Protein AF-A0A3A4PRU4-F1 (afdb_monomer_lite)

Radius of gyration: 36.71 Å; chains: 1; bounding box: 104×37×102 Å

Sequence (158 aa):
MSSLRGTTPRIKIVAPDDGGRRAATYSVCGALLMAALAFYAWNYWRDGGTPSFVARPLEEVTLTWQCPNGHRFRAEAAAGPLPCPTCRAQAFVLQVYKCAEHGPVAVLGVFGRDSAGRLEIQRIKIADQPWQPAGRRYPCPVCQEPMIWLRDPAPADE

Foldseek 3Di:
DDDDDDDDDDDDDDDDDPVVVVVVVVVVVVVVVVVVVVVVVVVCVVPVPDPPPVPDAQQQDWFWKAFPVGDIDIDGDDAFFDQDPPPRGTIFGWFWWQDPPPGIWIKGFGWDADPVRGTDTQWIDTPPRDIDGDDPFDADPPPGHTIGTDDPDDPPPD

Structure (mmCIF, N/CA/C/O backbone):
data_AF-A0A3A4PRU4-F1
#
_entry.id   AF-A0A3A4PRU4-F1
#
loop_
_atom_site.group_PDB
_atom_site.id
_atom_site.type_symbol
_atom_site.label_atom_id
_atom_site.label_alt_id
_atom_site.label_comp_id
_atom_site.label_asym_id
_atom_site.label_entity_id
_atom_site.label_seq_id
_atom_site.pdbx_PDB_ins_code
_atom_site.Cartn_x
_atom_site.Cartn_y
_atom_site.Cartn_z
_atom_site.occupancy
_atom_site.B_iso_or_equiv
_atom_site.auth_seq_id
_atom_site.auth_comp_id
_atom_site.auth_asym_id
_atom_site.auth_atom_id
_atom_site.pdbx_PDB_model_num
ATOM 1 N N . MET A 1 1 ? 81.569 -7.939 -85.702 1.00 44.44 1 MET A N 1
ATOM 2 C CA . MET A 1 1 ? 81.303 -7.090 -84.519 1.00 44.44 1 MET A CA 1
ATOM 3 C C . MET A 1 1 ? 79.811 -6.782 -84.487 1.00 44.44 1 MET A C 1
ATOM 5 O O . MET A 1 1 ? 79.375 -5.867 -85.170 1.00 44.44 1 MET A O 1
ATOM 9 N N . SER A 1 2 ? 79.021 -7.594 -83.781 1.00 47.94 2 SER A N 1
ATOM 10 C CA . SER A 1 2 ? 77.560 -7.444 -83.699 1.00 47.94 2 SER A CA 1
ATOM 11 C C . SER A 1 2 ? 77.202 -6.763 -82.381 1.00 47.94 2 SER A C 1
ATOM 13 O O . SER A 1 2 ? 77.438 -7.313 -81.310 1.00 47.94 2 SER A O 1
ATOM 15 N N . SER A 1 3 ? 76.696 -5.534 -82.469 1.00 54.47 3 SER A N 1
ATOM 16 C CA . SER A 1 3 ? 76.326 -4.703 -81.322 1.00 54.47 3 SER A CA 1
ATOM 17 C C . SER A 1 3 ? 74.913 -5.064 -80.854 1.00 54.47 3 SER A C 1
ATOM 19 O O . SER A 1 3 ? 73.929 -4.769 -81.533 1.00 54.47 3 SER A O 1
ATOM 21 N N . LEU A 1 4 ? 74.817 -5.735 -79.704 1.00 58.12 4 LEU A N 1
ATOM 22 C CA . LEU A 1 4 ? 73.560 -6.023 -79.013 1.00 58.12 4 LEU A CA 1
ATOM 23 C C . LEU A 1 4 ? 73.059 -4.741 -78.330 1.00 58.12 4 LEU A C 1
ATOM 25 O O . LEU A 1 4 ? 73.629 -4.297 -77.335 1.00 58.12 4 LEU A O 1
ATOM 29 N N . ARG A 1 5 ? 71.988 -4.135 -78.858 1.00 58.59 5 ARG A N 1
ATOM 30 C CA . ARG A 1 5 ? 71.282 -3.033 -78.187 1.00 58.59 5 ARG A CA 1
ATOM 31 C C . ARG A 1 5 ? 70.334 -3.608 -77.137 1.00 58.59 5 ARG A C 1
ATOM 33 O O . ARG A 1 5 ? 69.262 -4.110 -77.467 1.00 58.59 5 ARG A O 1
ATOM 40 N N . GLY A 1 6 ? 70.740 -3.535 -75.872 1.00 57.19 6 GLY A N 1
ATOM 41 C CA . GLY A 1 6 ? 69.883 -3.852 -74.732 1.00 57.19 6 GLY A CA 1
ATOM 42 C C . GLY A 1 6 ? 68.720 -2.864 -74.637 1.00 57.19 6 GLY A C 1
ATOM 43 O O . GLY A 1 6 ? 68.924 -1.653 -74.603 1.00 57.19 6 GLY A O 1
ATOM 44 N N . THR A 1 7 ? 67.494 -3.383 -74.622 1.00 62.81 7 THR A N 1
ATOM 45 C CA . THR A 1 7 ? 66.280 -2.588 -74.402 1.00 62.81 7 THR A CA 1
ATOM 46 C C . THR A 1 7 ? 66.002 -2.566 -72.905 1.00 62.81 7 THR A C 1
ATOM 48 O O . THR A 1 7 ? 65.647 -3.589 -72.325 1.00 62.81 7 THR A O 1
ATOM 51 N N . THR A 1 8 ? 66.205 -1.422 -72.2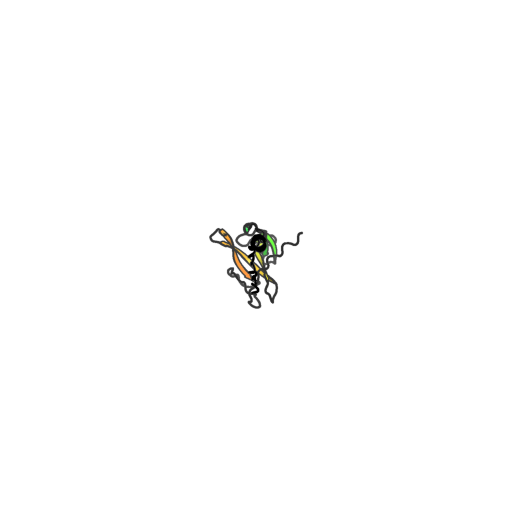60 1.00 66.50 8 THR A N 1
ATOM 52 C CA . THR A 1 8 ? 65.938 -1.266 -70.827 1.00 66.50 8 THR A CA 1
ATOM 53 C C . THR A 1 8 ? 64.423 -1.239 -70.595 1.00 66.50 8 THR A C 1
ATOM 55 O O . THR A 1 8 ? 63.744 -0.384 -71.175 1.00 66.50 8 THR A O 1
ATOM 58 N N . PRO A 1 9 ? 63.852 -2.140 -69.776 1.00 66.88 9 PRO A N 1
ATOM 59 C CA . PRO A 1 9 ? 62.421 -2.138 -69.506 1.00 66.88 9 PRO A CA 1
ATOM 60 C C . PRO A 1 9 ? 62.036 -0.882 -68.720 1.00 66.88 9 PRO A C 1
ATOM 62 O O . PRO A 1 9 ? 62.591 -0.580 -67.663 1.00 66.88 9 PRO A O 1
ATOM 65 N N . ARG A 1 10 ? 61.068 -0.131 -69.249 1.00 73.88 10 ARG A N 1
ATOM 66 C CA . ARG A 1 10 ? 60.547 1.087 -68.626 1.00 73.88 10 ARG A CA 1
ATOM 67 C C . ARG A 1 10 ? 59.383 0.713 -67.710 1.00 73.88 10 ARG A C 1
ATOM 69 O O . ARG A 1 10 ? 58.261 0.528 -68.173 1.00 73.88 10 ARG A O 1
ATOM 76 N N . ILE A 1 11 ? 59.658 0.591 -66.415 1.00 75.94 11 ILE A N 1
ATOM 77 C CA . ILE A 1 11 ? 58.637 0.346 -65.389 1.00 75.94 11 ILE A CA 1
ATOM 78 C C . ILE A 1 11 ? 57.785 1.616 -65.252 1.00 75.94 11 ILE A C 1
ATOM 80 O O . ILE A 1 11 ? 58.283 2.666 -64.846 1.00 75.94 11 ILE A O 1
ATOM 84 N N . LYS A 1 12 ? 56.501 1.538 -65.621 1.00 71.81 12 LYS A N 1
ATOM 85 C CA . LYS A 1 12 ? 55.512 2.581 -65.322 1.00 71.81 12 LYS A CA 1
ATOM 86 C C . LYS A 1 12 ? 54.922 2.305 -63.943 1.00 71.81 12 LYS A C 1
ATOM 88 O O . LYS A 1 12 ? 54.179 1.345 -63.772 1.00 71.81 12 LYS A O 1
ATOM 93 N N . ILE A 1 13 ? 55.245 3.157 -62.979 1.00 71.75 13 ILE A N 1
ATOM 94 C CA . ILE A 1 13 ? 54.567 3.187 -61.683 1.00 71.75 13 ILE A CA 1
ATOM 95 C C . ILE A 1 13 ? 53.226 3.889 -61.914 1.00 71.75 13 ILE A C 1
ATOM 97 O O . ILE A 1 13 ? 53.193 5.080 -62.220 1.00 71.75 13 ILE A O 1
ATOM 101 N N . VAL A 1 14 ? 52.129 3.137 -61.850 1.00 70.56 14 VAL A N 1
ATOM 102 C CA . VAL A 1 14 ? 50.770 3.686 -61.924 1.00 70.56 14 VAL A CA 1
ATOM 103 C C . VAL A 1 14 ? 50.408 4.193 -60.531 1.00 70.56 14 VAL A C 1
ATOM 105 O O . VAL A 1 14 ? 50.494 3.439 -59.562 1.00 70.56 14 VAL A O 1
ATOM 108 N N . ALA A 1 15 ? 50.061 5.476 -60.417 1.00 68.12 15 ALA A N 1
ATOM 109 C CA . ALA A 1 15 ? 49.613 6.050 -59.154 1.00 68.12 15 ALA A CA 1
ATOM 110 C C . ALA A 1 15 ? 48.292 5.386 -58.713 1.00 68.12 15 ALA A C 1
ATOM 112 O O . ALA A 1 15 ? 47.446 5.113 -59.569 1.00 68.12 15 ALA A O 1
ATOM 113 N N . PRO A 1 16 ? 48.110 5.095 -57.414 1.00 63.16 16 PRO A N 1
ATOM 114 C CA . PRO A 1 16 ? 46.889 4.471 -56.921 1.00 63.16 16 PRO A CA 1
ATOM 115 C C . PRO A 1 16 ? 45.682 5.388 -57.149 1.00 63.16 16 PRO A C 1
ATOM 117 O O . PRO A 1 16 ? 45.755 6.588 -56.900 1.00 63.16 16 PRO A O 1
ATOM 120 N N . ASP A 1 17 ? 44.586 4.800 -57.623 1.00 68.19 17 ASP A N 1
ATOM 121 C CA . ASP A 1 17 ? 43.334 5.489 -57.935 1.00 68.19 17 ASP A CA 1
ATOM 122 C C . ASP A 1 17 ? 42.677 6.049 -56.654 1.00 68.19 17 ASP A C 1
ATOM 124 O O . ASP A 1 17 ? 42.417 5.322 -55.688 1.00 68.19 17 ASP A O 1
ATOM 128 N N . ASP A 1 18 ? 42.401 7.356 -56.643 1.00 65.69 18 ASP A N 1
ATOM 129 C CA . ASP A 1 18 ? 41.788 8.083 -55.525 1.00 65.69 18 ASP A CA 1
ATOM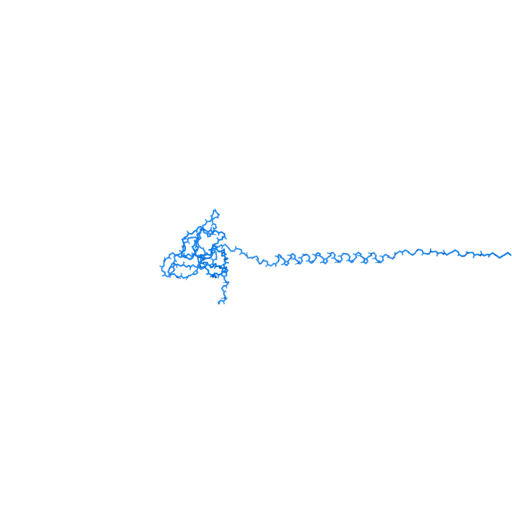 130 C C . ASP A 1 18 ? 40.353 7.613 -55.210 1.00 65.69 18 ASP A C 1
ATOM 132 O O . ASP A 1 18 ? 39.816 7.909 -54.133 1.00 65.69 18 ASP A O 1
ATOM 136 N N . GLY A 1 19 ? 39.729 6.844 -56.112 1.00 64.75 19 GLY A N 1
ATOM 137 C CA . GLY A 1 19 ? 38.389 6.283 -55.932 1.00 64.75 19 GLY A CA 1
ATOM 138 C C . GLY A 1 19 ? 38.256 5.360 -54.713 1.00 64.75 19 GLY A C 1
ATOM 139 O O . GLY A 1 19 ? 37.252 5.421 -53.997 1.00 64.75 19 GLY A O 1
ATOM 140 N N . GLY A 1 20 ? 39.287 4.564 -54.405 1.00 66.12 20 GLY A N 1
ATOM 141 C CA . GLY A 1 20 ? 39.253 3.611 -53.287 1.00 66.12 20 GLY A CA 1
ATOM 142 C C . GLY A 1 20 ? 39.234 4.281 -51.909 1.00 66.12 20 GLY A C 1
ATOM 143 O O . GLY A 1 20 ? 38.572 3.808 -50.984 1.00 66.12 20 GLY A O 1
ATOM 144 N N . ARG A 1 21 ? 39.905 5.433 -51.774 1.00 64.81 21 ARG A N 1
ATOM 145 C CA . ARG A 1 21 ? 39.960 6.186 -50.510 1.00 64.81 21 ARG A CA 1
ATOM 146 C C . ARG A 1 21 ? 38.610 6.797 -50.156 1.00 64.81 21 ARG A C 1
ATOM 148 O O . ARG A 1 21 ? 38.198 6.727 -49.003 1.00 64.81 21 ARG A O 1
ATOM 155 N N . ARG A 1 22 ? 37.894 7.331 -51.148 1.00 70.56 22 ARG A N 1
ATOM 156 C CA . ARG A 1 22 ? 36.562 7.921 -50.946 1.00 70.56 22 ARG A CA 1
ATOM 157 C C . ARG A 1 22 ? 35.534 6.860 -50.549 1.00 70.56 22 ARG A C 1
ATOM 159 O O . ARG A 1 22 ? 34.787 7.073 -49.599 1.00 70.56 22 ARG A O 1
ATOM 166 N N . ALA A 1 23 ? 35.547 5.698 -51.206 1.00 68.50 23 ALA A N 1
ATOM 167 C CA . ALA A 1 23 ? 34.653 4.586 -50.875 1.00 68.50 23 ALA A CA 1
ATOM 168 C C . ALA A 1 23 ? 34.849 4.078 -49.432 1.00 68.50 23 ALA A C 1
ATOM 170 O O . ALA A 1 23 ? 33.872 3.866 -48.711 1.00 68.50 23 ALA A O 1
ATOM 171 N N . ALA A 1 24 ? 36.103 3.962 -48.978 1.00 70.62 24 ALA A N 1
ATOM 172 C CA . ALA A 1 24 ? 36.412 3.573 -47.603 1.00 70.62 24 ALA A CA 1
ATOM 173 C C . ALA A 1 24 ? 35.893 4.597 -46.578 1.00 70.62 24 ALA A C 1
ATOM 175 O O . ALA A 1 24 ? 35.307 4.214 -45.565 1.00 70.62 24 ALA A O 1
ATOM 176 N N . THR A 1 25 ? 36.038 5.898 -46.853 1.00 77.06 25 THR A N 1
ATOM 177 C CA . THR A 1 25 ? 35.531 6.953 -45.963 1.00 77.06 25 THR A CA 1
ATOM 178 C C . THR A 1 25 ? 34.008 6.908 -45.828 1.00 77.06 25 THR A C 1
ATOM 180 O O . THR A 1 25 ? 33.502 6.932 -44.707 1.00 77.06 25 THR A O 1
ATOM 183 N N . TYR A 1 26 ? 33.266 6.769 -46.933 1.0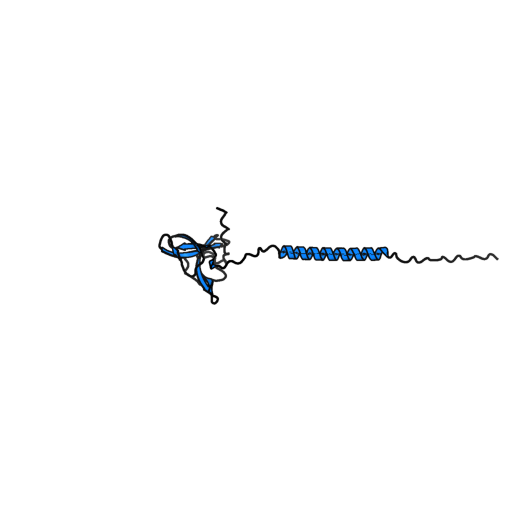0 81.06 26 TYR A N 1
ATOM 184 C CA . TYR A 1 26 ? 31.800 6.684 -46.875 1.00 81.06 26 TYR A CA 1
ATOM 185 C C . TYR A 1 26 ? 31.311 5.447 -46.112 1.00 81.06 26 TYR A C 1
ATOM 187 O O . TYR A 1 26 ? 30.336 5.539 -45.366 1.00 81.06 26 TYR A O 1
ATOM 195 N N . SER A 1 27 ? 32.016 4.317 -46.227 1.00 88.19 27 SER A N 1
ATOM 196 C CA . SER A 1 27 ? 31.692 3.099 -45.478 1.00 88.19 27 SER A CA 1
ATOM 197 C C . SER A 1 27 ? 31.843 3.287 -43.966 1.00 88.19 27 SER A C 1
ATOM 199 O O . SER A 1 27 ? 30.979 2.852 -43.205 1.00 88.19 27 SER A O 1
ATOM 201 N N . VAL A 1 28 ? 32.920 3.941 -43.519 1.00 88.75 28 VAL A N 1
ATOM 202 C CA . VAL A 1 28 ? 33.157 4.188 -42.087 1.00 88.75 28 VAL A CA 1
ATOM 203 C C . VAL A 1 28 ? 32.135 5.183 -41.536 1.00 88.75 28 VAL A C 1
ATOM 205 O O . VAL A 1 28 ? 31.547 4.938 -40.484 1.00 88.75 28 VAL A O 1
ATOM 208 N N . CYS A 1 29 ? 31.861 6.271 -42.262 1.00 90.38 29 CYS A N 1
ATOM 209 C CA . CYS A 1 29 ? 30.856 7.252 -41.851 1.00 90.38 29 CYS A CA 1
ATOM 210 C C . CYS A 1 29 ? 29.451 6.637 -41.757 1.00 90.38 29 CYS A C 1
ATOM 212 O O . CYS A 1 29 ? 28.737 6.898 -40.789 1.00 90.38 29 CYS A O 1
ATOM 214 N N . GLY A 1 30 ? 29.069 5.785 -42.714 1.00 93.25 30 GLY A N 1
ATOM 215 C CA . GLY A 1 30 ? 27.788 5.078 -42.686 1.00 93.25 30 GLY A CA 1
ATOM 216 C C . GLY A 1 30 ? 27.654 4.144 -41.480 1.00 93.25 30 GLY A C 1
ATOM 217 O O . GLY A 1 30 ? 26.638 4.177 -40.788 1.00 93.25 30 GLY A O 1
ATOM 218 N N . ALA A 1 31 ? 28.697 3.364 -41.174 1.00 94.25 31 ALA A N 1
ATOM 219 C CA . ALA A 1 31 ? 28.696 2.457 -40.026 1.00 94.25 31 ALA A CA 1
ATOM 220 C C . ALA A 1 31 ? 28.563 3.205 -38.687 1.00 94.25 31 ALA A C 1
ATOM 222 O O . ALA A 1 31 ? 27.785 2.795 -37.824 1.00 94.25 31 ALA A O 1
ATOM 223 N N . LEU A 1 32 ? 29.269 4.330 -38.529 1.00 95.75 32 LEU A N 1
ATOM 224 C CA . LEU A 1 32 ? 29.186 5.158 -37.322 1.00 95.75 32 LEU A CA 1
ATOM 225 C C . LEU A 1 32 ? 27.797 5.784 -37.142 1.00 95.75 32 LEU A C 1
ATOM 227 O O . LEU A 1 32 ? 27.272 5.791 -36.029 1.00 95.75 32 LEU A O 1
ATOM 231 N N . LEU A 1 33 ? 27.177 6.263 -38.225 1.00 95.94 33 LEU A N 1
ATOM 232 C CA . LEU A 1 33 ? 25.831 6.834 -38.175 1.00 95.94 33 LEU A CA 1
ATOM 233 C C . LEU A 1 33 ? 24.790 5.782 -37.765 1.00 95.94 33 LEU A C 1
ATOM 235 O O . LEU A 1 33 ? 23.963 6.037 -36.891 1.00 95.94 33 LEU A O 1
ATOM 239 N N . MET A 1 34 ? 24.869 4.579 -38.337 1.00 95.81 34 MET A N 1
ATOM 240 C CA . MET A 1 34 ? 23.972 3.478 -37.978 1.00 95.81 34 MET A CA 1
ATOM 241 C C . MET A 1 34 ? 24.149 3.039 -36.520 1.00 95.81 34 MET A C 1
ATOM 243 O O . MET A 1 34 ? 23.156 2.806 -35.833 1.00 95.81 34 MET A O 1
ATOM 247 N N . ALA A 1 35 ? 25.387 2.980 -36.019 1.00 96.62 35 ALA A N 1
ATOM 248 C CA . ALA A 1 35 ? 25.655 2.663 -34.618 1.00 96.62 35 ALA A CA 1
ATOM 249 C C . ALA A 1 35 ? 25.077 3.723 -33.663 1.00 96.62 35 ALA A C 1
ATOM 251 O O . ALA A 1 35 ? 24.466 3.374 -32.652 1.00 96.62 35 ALA A O 1
ATOM 252 N N . ALA A 1 36 ? 25.210 5.009 -34.000 1.00 95.44 36 ALA A N 1
ATOM 253 C CA . ALA A 1 36 ? 24.637 6.098 -33.212 1.00 95.44 36 ALA A CA 1
ATOM 254 C C . ALA A 1 36 ? 23.101 6.041 -33.176 1.00 95.44 36 ALA A C 1
ATOM 256 O O . ALA A 1 36 ? 22.507 6.184 -32.106 1.00 95.44 36 ALA A O 1
ATOM 257 N N . LEU A 1 37 ? 22.455 5.771 -34.316 1.00 95.56 37 LEU A N 1
ATOM 258 C CA . LEU A 1 37 ? 21.000 5.607 -34.392 1.00 95.56 37 LEU A CA 1
ATOM 259 C C . LEU A 1 37 ? 20.518 4.393 -33.596 1.00 95.56 37 LEU A C 1
ATOM 261 O O . LEU A 1 37 ? 19.540 4.504 -32.865 1.00 95.56 37 LEU A O 1
ATOM 265 N N . ALA A 1 38 ? 21.217 3.259 -33.686 1.00 95.12 38 ALA A N 1
ATOM 266 C CA . ALA A 1 38 ? 20.897 2.069 -32.902 1.00 95.12 38 ALA A CA 1
ATOM 267 C C . ALA A 1 38 ? 21.034 2.323 -31.393 1.00 95.12 38 ALA A C 1
ATOM 269 O O . ALA A 1 38 ? 20.161 1.927 -30.626 1.00 95.12 38 ALA A O 1
ATOM 270 N N . PHE A 1 39 ? 22.082 3.029 -30.960 1.00 93.88 39 PHE A N 1
ATOM 271 C CA . PHE A 1 39 ? 22.255 3.408 -29.557 1.00 93.88 39 PHE A CA 1
ATOM 272 C C . PHE A 1 39 ? 21.164 4.375 -29.083 1.00 93.88 39 PHE A C 1
ATOM 274 O O . PHE A 1 39 ? 20.631 4.223 -27.984 1.00 93.88 39 PHE A O 1
ATOM 281 N N . TYR A 1 40 ? 20.787 5.345 -29.919 1.00 90.00 40 TYR A N 1
ATOM 282 C CA . TYR A 1 40 ? 19.700 6.268 -29.607 1.00 90.00 40 TYR A CA 1
ATOM 283 C C . TYR A 1 40 ? 18.353 5.546 -29.531 1.00 90.00 40 TYR A C 1
ATOM 285 O O . TYR A 1 40 ? 17.610 5.758 -28.582 1.00 90.00 40 TYR A O 1
ATOM 293 N N . ALA A 1 41 ? 18.063 4.647 -30.474 1.00 87.19 41 ALA A N 1
ATOM 294 C CA . ALA A 1 41 ? 16.861 3.822 -30.462 1.00 87.19 41 ALA A CA 1
ATOM 295 C C . ALA A 1 41 ? 16.827 2.884 -29.250 1.00 87.19 41 ALA A C 1
ATOM 297 O O . ALA A 1 41 ? 15.783 2.743 -28.625 1.00 87.19 41 ALA A O 1
ATOM 298 N N . TRP A 1 42 ? 17.965 2.293 -28.872 1.00 88.25 42 TRP A N 1
ATOM 299 C CA . TRP A 1 42 ? 18.080 1.478 -27.665 1.00 88.25 42 TRP A CA 1
ATOM 300 C C . TRP A 1 42 ? 17.792 2.292 -26.407 1.00 88.25 42 TRP A C 1
ATOM 302 O O . TRP A 1 42 ? 16.984 1.867 -25.591 1.00 88.25 42 TRP A O 1
ATOM 312 N N . ASN A 1 43 ? 18.396 3.473 -26.255 1.00 85.06 43 ASN A N 1
ATOM 313 C CA . ASN A 1 43 ? 18.113 4.339 -25.111 1.00 85.06 43 ASN A CA 1
ATOM 314 C C . ASN A 1 43 ? 16.673 4.836 -25.129 1.00 85.06 43 ASN A C 1
ATOM 316 O O . ASN A 1 43 ? 16.012 4.788 -24.106 1.00 85.06 43 ASN A O 1
ATOM 320 N N . TYR A 1 44 ? 16.148 5.223 -26.288 1.00 83.12 44 TYR A N 1
ATOM 321 C CA . TYR A 1 44 ? 14.752 5.611 -26.422 1.00 83.12 44 TYR A CA 1
ATOM 322 C C . TYR A 1 44 ? 13.802 4.458 -26.100 1.00 83.12 44 TYR A C 1
ATOM 324 O O . TYR A 1 44 ? 12.760 4.692 -25.521 1.00 83.12 44 TYR A O 1
ATOM 332 N N . TRP A 1 45 ? 14.127 3.209 -26.421 1.00 81.12 45 TRP A N 1
ATOM 333 C CA . TRP A 1 45 ? 13.269 2.079 -26.067 1.00 81.12 45 TRP A CA 1
ATOM 334 C C . TRP A 1 45 ? 13.427 1.665 -24.598 1.00 81.12 45 TRP A C 1
ATOM 336 O O . TRP A 1 45 ? 12.453 1.305 -23.942 1.00 81.12 45 TRP A O 1
ATOM 346 N N . ARG A 1 46 ? 14.644 1.789 -24.058 1.00 77.25 46 ARG A N 1
ATOM 347 C CA . ARG A 1 46 ? 14.963 1.597 -22.638 1.00 77.25 46 ARG A CA 1
ATOM 348 C C . ARG A 1 46 ? 14.293 2.650 -21.751 1.00 77.25 46 ARG A C 1
ATOM 350 O O . ARG A 1 46 ? 13.861 2.313 -20.653 1.00 77.25 46 ARG A O 1
ATOM 357 N N . ASP A 1 47 ? 14.207 3.892 -22.227 1.00 70.31 47 ASP A N 1
ATOM 358 C CA . ASP A 1 47 ? 13.756 5.058 -21.458 1.00 70.31 47 ASP A CA 1
ATOM 359 C C . ASP A 1 47 ? 12.334 5.524 -21.848 1.00 70.31 47 ASP A C 1
ATOM 361 O O . ASP A 1 47 ? 11.612 6.088 -21.032 1.00 70.31 47 ASP A O 1
ATOM 365 N N . GLY A 1 48 ? 11.890 5.276 -23.080 1.00 52.41 48 GLY A N 1
ATOM 366 C CA . GLY A 1 48 ? 10.654 5.792 -23.693 1.00 52.41 48 GLY A CA 1
ATOM 367 C C . GLY A 1 48 ? 9.404 4.959 -23.433 1.00 52.41 48 GLY A C 1
ATOM 368 O O . GLY A 1 48 ? 8.496 4.929 -24.260 1.00 52.41 48 GLY A O 1
ATOM 369 N N . GLY A 1 49 ? 9.343 4.280 -22.292 1.00 50.12 49 GLY A N 1
ATOM 370 C CA . GLY A 1 49 ? 8.235 3.382 -21.975 1.00 50.12 49 GLY A CA 1
ATOM 371 C C . GLY A 1 49 ? 7.700 3.469 -20.557 1.00 50.12 49 GLY A C 1
ATOM 372 O O . GLY A 1 49 ? 6.737 2.769 -20.259 1.00 50.12 49 GLY A O 1
ATOM 373 N N . THR A 1 50 ? 8.259 4.292 -19.669 1.00 52.78 50 THR A N 1
ATOM 374 C CA . THR A 1 50 ? 7.557 4.599 -18.424 1.00 52.78 50 THR A CA 1
ATOM 375 C C . THR A 1 50 ? 6.559 5.705 -18.740 1.00 52.78 50 THR A C 1
ATOM 377 O O . THR A 1 50 ? 6.974 6.857 -18.882 1.00 52.78 50 THR A O 1
ATOM 380 N N . PRO A 1 51 ? 5.247 5.415 -18.886 1.00 53.31 51 PRO A N 1
ATOM 381 C CA . PRO A 1 51 ? 4.261 6.480 -18.849 1.00 53.31 51 PRO A CA 1
ATOM 382 C C . PRO A 1 51 ? 4.591 7.332 -17.631 1.00 53.31 51 PRO A C 1
ATOM 384 O O . PRO A 1 51 ? 4.806 6.800 -16.535 1.00 53.31 51 PRO A O 1
ATOM 387 N N . SER A 1 52 ? 4.702 8.644 -17.833 1.00 48.50 52 SER A N 1
ATOM 388 C CA . SER A 1 52 ? 4.735 9.579 -16.725 1.00 48.50 52 SER A CA 1
ATOM 389 C C . SER A 1 52 ? 3.387 9.429 -16.035 1.00 48.50 52 SER A C 1
ATOM 391 O O . SER A 1 52 ? 2.413 10.095 -16.387 1.00 48.50 52 SER A O 1
ATOM 393 N N . PHE A 1 53 ? 3.293 8.479 -15.107 1.00 52.59 53 PHE A N 1
ATOM 394 C CA . PHE A 1 53 ? 2.224 8.450 -14.140 1.00 52.59 53 PHE A CA 1
ATOM 395 C C . PHE A 1 53 ? 2.349 9.795 -13.450 1.00 52.59 53 PHE A C 1
ATOM 397 O O . PHE A 1 53 ? 3.288 10.015 -12.685 1.00 52.59 53 PHE A O 1
ATOM 404 N N . VAL A 1 54 ? 1.467 10.730 -13.805 1.00 56.03 54 VAL A N 1
ATOM 405 C CA . VAL A 1 54 ? 1.261 11.926 -13.004 1.00 56.03 54 VAL A CA 1
ATOM 406 C C . VAL A 1 54 ? 0.966 11.371 -11.623 1.00 56.03 54 VAL A C 1
ATOM 408 O O . VAL A 1 54 ? -0.060 10.716 -11.425 1.00 56.03 54 VAL A O 1
ATOM 411 N N . ALA A 1 55 ? 1.944 11.485 -10.727 1.00 59.69 55 ALA A N 1
ATOM 412 C CA . ALA A 1 55 ? 1.835 10.964 -9.384 1.00 59.69 55 ALA A CA 1
ATOM 413 C C . ALA A 1 55 ? 0.732 11.780 -8.723 1.00 59.69 55 ALA A C 1
ATOM 415 O O . ALA A 1 55 ? 0.957 12.919 -8.318 1.00 59.69 55 ALA A O 1
ATOM 416 N N . ARG A 1 56 ? -0.486 11.234 -8.708 1.00 73.19 56 ARG A N 1
ATOM 417 C CA . ARG A 1 56 ? -1.578 11.850 -7.971 1.00 73.19 56 ARG A CA 1
ATOM 418 C C . ARG A 1 56 ? -1.198 11.836 -6.492 1.00 73.19 56 ARG A C 1
ATOM 420 O O . ARG A 1 56 ? -0.614 10.839 -6.041 1.00 73.19 56 ARG A O 1
ATOM 427 N N . PRO A 1 57 ? -1.477 12.917 -5.751 1.00 82.88 57 PRO A N 1
ATOM 428 C CA . PRO A 1 57 ? -1.317 12.896 -4.307 1.00 82.88 57 PRO A CA 1
ATOM 429 C C . PRO A 1 57 ? -2.139 11.731 -3.746 1.00 82.88 57 PRO A C 1
ATOM 431 O O . PRO A 1 57 ? -3.196 11.385 -4.279 1.00 82.88 57 PRO A O 1
ATOM 434 N N . LEU A 1 58 ? -1.622 11.075 -2.708 1.00 85.12 58 LEU A N 1
ATOM 435 C CA . LEU A 1 58 ? -2.249 9.868 -2.167 1.00 85.12 58 LEU A CA 1
ATOM 436 C C . LEU A 1 58 ? -3.671 10.156 -1.672 1.00 85.12 58 LEU A C 1
ATOM 438 O O . LEU A 1 58 ? -4.529 9.287 -1.760 1.00 85.12 58 LEU A O 1
ATOM 442 N N . GLU A 1 59 ? -3.914 11.388 -1.225 1.00 86.88 59 GLU A N 1
ATOM 443 C CA . GLU A 1 59 ? -5.215 11.936 -0.848 1.00 86.88 59 GLU A CA 1
ATOM 444 C C . GLU A 1 59 ? -6.287 11.767 -1.941 1.00 86.88 59 GLU A C 1
ATOM 446 O O . GLU A 1 59 ? -7.443 11.531 -1.620 1.00 86.88 59 GLU A O 1
ATOM 451 N N . GLU A 1 60 ? -5.921 11.822 -3.225 1.00 88.50 60 GLU A N 1
ATOM 452 C CA . GLU A 1 60 ? -6.860 11.662 -4.348 1.00 88.50 60 GLU A CA 1
ATOM 453 C C . GLU A 1 60 ? -7.093 10.192 -4.734 1.00 88.50 60 GLU A C 1
ATOM 455 O O . GLU A 1 60 ? -7.881 9.883 -5.634 1.00 88.50 60 GLU A O 1
ATOM 460 N N . VAL A 1 61 ? -6.383 9.254 -4.102 1.00 90.44 61 VAL A N 1
ATOM 461 C CA . VAL A 1 61 ? -6.503 7.830 -4.411 1.00 90.44 61 VAL A CA 1
ATOM 462 C C . VAL A 1 61 ? -7.680 7.247 -3.640 1.00 90.44 61 VAL A C 1
ATOM 464 O O . VAL A 1 61 ? -7.712 7.248 -2.411 1.00 90.44 61 VAL A O 1
ATOM 467 N N . THR A 1 62 ? -8.640 6.683 -4.371 1.00 93.50 62 THR A N 1
ATOM 468 C CA . THR A 1 62 ? -9.711 5.879 -3.775 1.00 93.50 62 THR A CA 1
ATOM 469 C C . THR A 1 62 ? -9.164 4.512 -3.375 1.00 93.50 62 THR A C 1
ATOM 471 O O . THR A 1 62 ? -8.645 3.774 -4.211 1.00 93.50 62 THR A O 1
ATOM 474 N N . LEU A 1 63 ? -9.302 4.163 -2.099 1.00 94.62 63 LEU A N 1
ATOM 475 C CA . LEU A 1 63 ? -8.824 2.911 -1.520 1.00 94.62 63 LEU A CA 1
ATOM 476 C C . LEU A 1 63 ? -9.988 2.078 -0.988 1.00 94.62 63 LEU A C 1
ATOM 478 O O . LEU A 1 63 ? -11.066 2.594 -0.682 1.00 94.62 63 LEU A O 1
ATOM 482 N N . THR A 1 64 ? -9.758 0.774 -0.849 1.00 96.75 64 THR A N 1
ATOM 483 C CA . THR A 1 64 ? -10.693 -0.119 -0.160 1.00 96.75 64 THR A CA 1
ATOM 484 C C . THR A 1 64 ? -10.459 -0.032 1.345 1.00 96.75 64 THR A C 1
ATOM 486 O O . THR A 1 64 ? -9.346 -0.235 1.821 1.00 96.75 64 THR A O 1
ATOM 489 N N . TRP A 1 65 ? -11.515 0.230 2.106 1.00 97.62 65 TRP A N 1
ATOM 490 C CA . TRP A 1 65 ? -11.522 0.253 3.566 1.00 97.62 65 TRP A CA 1
ATOM 491 C C . TRP A 1 65 ? -12.304 -0.946 4.098 1.00 97.62 65 TRP A C 1
ATOM 493 O O . TRP A 1 65 ? -13.292 -1.360 3.492 1.00 97.62 65 TRP A O 1
ATOM 503 N N . GLN A 1 66 ? -11.888 -1.501 5.235 1.00 97.94 66 GLN A N 1
ATOM 504 C CA . GLN A 1 66 ? -12.566 -2.600 5.917 1.00 97.94 66 GLN A CA 1
ATOM 505 C C . GLN A 1 66 ? -12.669 -2.335 7.421 1.00 97.94 66 GLN A C 1
ATOM 507 O O . GLN A 1 66 ? -11.694 -1.935 8.060 1.00 97.94 66 GLN A O 1
ATOM 512 N N . CYS A 1 67 ? -13.848 -2.568 8.002 1.00 98.12 67 CYS A N 1
ATOM 513 C CA . CYS A 1 67 ? -14.047 -2.510 9.452 1.00 98.12 67 CYS A CA 1
ATOM 514 C C . CYS A 1 67 ? -13.973 -3.906 10.105 1.00 98.12 67 CYS A C 1
ATOM 516 O O . CYS A 1 67 ? -14.098 -4.914 9.406 1.00 98.12 67 CYS A O 1
ATOM 518 N N . PRO A 1 68 ? -13.833 -3.993 11.443 1.00 96.81 68 PRO A N 1
ATOM 519 C CA . PRO A 1 68 ? -13.786 -5.266 12.170 1.00 96.81 68 PRO A CA 1
ATOM 520 C C . PRO A 1 68 ? -15.000 -6.180 11.958 1.00 96.81 68 PRO A C 1
ATOM 522 O O . PRO A 1 68 ? -14.869 -7.393 12.056 1.00 96.81 68 PRO A O 1
ATOM 525 N N . ASN A 1 69 ? -16.163 -5.617 11.614 1.00 97.38 69 ASN A N 1
ATOM 526 C CA . ASN A 1 69 ? -17.378 -6.385 11.316 1.00 97.38 69 ASN A CA 1
ATOM 527 C C . ASN A 1 69 ? -17.396 -6.952 9.882 1.00 97.38 69 ASN A C 1
ATOM 529 O O . ASN A 1 69 ? -18.410 -7.482 9.442 1.00 97.38 69 ASN A O 1
ATOM 533 N N . GLY A 1 70 ? -16.313 -6.792 9.117 1.00 96.56 70 GLY A N 1
ATOM 534 C CA . GLY A 1 70 ? -16.158 -7.351 7.774 1.00 96.56 70 GLY A CA 1
ATOM 535 C C . GLY A 1 70 ? -16.671 -6.472 6.631 1.00 96.56 70 GLY A C 1
ATOM 536 O O . GLY A 1 70 ? -16.307 -6.734 5.484 1.00 96.56 70 GLY A O 1
ATOM 537 N N . HIS A 1 71 ? -17.436 -5.409 6.907 1.00 97.75 71 HIS A N 1
ATOM 538 C CA . HIS A 1 71 ? -17.925 -4.489 5.874 1.00 97.75 71 HIS A CA 1
ATOM 539 C C . HIS A 1 71 ? -16.772 -3.811 5.133 1.00 97.75 71 HIS A C 1
ATOM 541 O O . HIS A 1 71 ? -15.838 -3.301 5.761 1.00 97.75 71 HIS A O 1
ATOM 547 N N . ARG A 1 72 ? -16.881 -3.764 3.803 1.00 97.75 72 ARG A N 1
ATOM 548 C CA . ARG A 1 72 ? -15.932 -3.101 2.908 1.00 97.75 72 ARG A CA 1
ATOM 549 C C . ARG A 1 72 ? -16.605 -1.949 2.176 1.00 97.75 72 ARG A C 1
ATOM 551 O O . ARG A 1 72 ? -17.780 -2.043 1.838 1.00 97.75 72 ARG A O 1
ATOM 558 N N . PHE A 1 73 ? -15.863 -0.880 1.932 1.00 97.56 73 PHE A N 1
ATOM 559 C CA . PHE A 1 73 ? -16.325 0.266 1.150 1.00 97.56 73 PHE A CA 1
ATOM 560 C C . PHE A 1 73 ? -15.136 0.989 0.517 1.00 97.56 73 PHE A C 1
ATOM 562 O O . PHE A 1 73 ? -13.992 0.774 0.916 1.00 97.56 73 PHE A O 1
ATOM 569 N N . ARG A 1 74 ? -15.404 1.832 -0.481 1.00 96.88 74 ARG A N 1
ATOM 570 C CA . ARG A 1 74 ? -14.391 2.660 -1.140 1.00 96.88 74 ARG A CA 1
ATOM 571 C C . ARG A 1 74 ? -14.495 4.104 -0.663 1.00 96.88 74 ARG A C 1
ATOM 573 O O . ARG A 1 74 ? -15.600 4.622 -0.532 1.00 96.88 74 ARG A O 1
ATOM 580 N N . ALA A 1 75 ? -13.353 4.725 -0.394 1.00 96.31 75 ALA A N 1
ATOM 581 C CA . ALA A 1 75 ? -13.244 6.139 -0.043 1.00 96.31 75 ALA A CA 1
ATOM 582 C C . ALA A 1 75 ? -11.826 6.646 -0.344 1.00 96.31 75 ALA A C 1
ATOM 584 O O . ALA A 1 75 ? -10.888 5.847 -0.414 1.00 96.31 75 ALA A O 1
ATOM 585 N N . GLU A 1 76 ? -11.677 7.959 -0.502 1.00 95.94 76 GLU A N 1
ATOM 586 C CA . GLU A 1 76 ? -10.377 8.629 -0.625 1.00 95.94 76 GLU A CA 1
ATOM 587 C C . GLU A 1 76 ? -9.458 8.315 0.565 1.00 95.94 76 GLU A C 1
ATOM 589 O O . GLU A 1 76 ? -9.917 8.025 1.678 1.00 95.94 76 GLU A O 1
ATOM 594 N N . ALA A 1 77 ? -8.145 8.339 0.330 1.00 94.69 77 ALA A N 1
ATOM 595 C CA . ALA A 1 77 ? -7.175 8.138 1.393 1.00 94.69 77 ALA A CA 1
ATOM 596 C C . ALA A 1 77 ? -7.264 9.282 2.414 1.00 94.69 77 ALA A C 1
ATOM 598 O O . ALA A 1 77 ? -7.237 10.462 2.072 1.00 94.69 77 ALA A O 1
ATOM 599 N N . ALA A 1 78 ? -7.320 8.926 3.693 1.00 96.06 78 ALA A N 1
ATOM 600 C CA . ALA A 1 78 ? -7.430 9.875 4.791 1.00 96.06 78 ALA A CA 1
ATOM 601 C C . ALA A 1 78 ? -6.523 9.449 5.944 1.00 96.06 78 ALA A C 1
ATOM 603 O O . ALA A 1 78 ? -6.272 8.260 6.135 1.00 96.06 78 ALA A O 1
ATOM 604 N N . ALA A 1 79 ? -6.048 10.419 6.728 1.00 97.25 79 ALA A N 1
ATOM 605 C CA . ALA A 1 79 ? -5.315 10.136 7.956 1.00 97.25 79 ALA A CA 1
ATOM 606 C C . ALA A 1 79 ? -6.262 9.560 9.023 1.00 97.25 79 ALA A C 1
ATOM 608 O O . ALA A 1 79 ? -7.338 10.104 9.267 1.00 97.25 79 ALA A O 1
ATOM 609 N N . GLY A 1 80 ? -5.828 8.499 9.700 1.00 97.12 80 GLY A N 1
ATOM 610 C CA . GLY A 1 80 ? -6.610 7.796 10.711 1.00 97.12 80 GLY A CA 1
ATOM 611 C C . GLY A 1 80 ? -7.645 6.817 10.136 1.00 97.12 80 GLY A C 1
ATOM 612 O O . GLY A 1 80 ? -7.681 6.562 8.932 1.00 97.12 80 GLY A O 1
ATOM 613 N N . PRO A 1 81 ? -8.464 6.203 11.007 1.00 97.75 81 PRO A N 1
ATOM 614 C CA . PRO A 1 81 ? -9.568 5.350 10.586 1.00 97.75 81 PRO A CA 1
ATOM 615 C C . PRO A 1 81 ? -10.768 6.163 10.082 1.00 97.75 81 PRO A C 1
ATOM 617 O O . PRO A 1 81 ? -11.042 7.255 10.579 1.00 97.75 81 PRO A O 1
ATOM 620 N N . LEU A 1 82 ? -11.551 5.576 9.173 1.00 97.81 82 LEU A N 1
ATOM 621 C CA . LEU A 1 82 ? -12.832 6.134 8.724 1.00 97.81 82 LEU A CA 1
ATOM 622 C C . LEU A 1 82 ? -14.020 5.443 9.407 1.00 97.81 82 LEU A C 1
ATOM 624 O O . LEU A 1 82 ? -13.950 4.249 9.698 1.00 97.81 82 LEU A O 1
ATOM 628 N N . PRO A 1 83 ? -15.145 6.136 9.650 1.00 98.44 83 PRO A N 1
ATOM 629 C CA . PRO A 1 83 ? -16.349 5.484 10.145 1.00 98.44 83 PRO A CA 1
ATOM 630 C C . PRO A 1 83 ? -16.959 4.597 9.054 1.00 98.44 83 PRO A C 1
ATOM 632 O O . PRO A 1 83 ? -17.268 5.060 7.959 1.00 98.44 83 PRO A O 1
ATOM 635 N N . CYS A 1 84 ? -17.187 3.320 9.361 1.00 98.38 84 CYS A N 1
ATOM 636 C CA . CYS A 1 84 ? -17.883 2.410 8.458 1.00 98.38 84 CYS A CA 1
ATOM 637 C C . CYS A 1 84 ? -19.302 2.933 8.160 1.00 98.38 84 CYS A C 1
ATOM 639 O O . CYS A 1 84 ? -20.059 3.168 9.109 1.00 98.38 84 CYS A O 1
ATOM 641 N N . PRO A 1 85 ? -19.714 3.056 6.885 1.00 98.25 85 PRO A N 1
ATOM 642 C CA . PRO A 1 85 ? -21.033 3.581 6.534 1.00 98.25 85 PRO A CA 1
ATOM 643 C C . PRO A 1 85 ? -22.175 2.688 7.039 1.00 98.25 85 PRO A C 1
ATOM 645 O O . PRO A 1 85 ? -23.251 3.191 7.346 1.00 98.25 85 PRO A O 1
ATOM 648 N N . THR A 1 86 ? -21.932 1.384 7.194 1.00 98.19 86 THR A N 1
ATOM 649 C CA . THR A 1 86 ? -22.951 0.410 7.611 1.00 98.19 86 THR A CA 1
ATOM 650 C C . THR A 1 86 ? -23.128 0.340 9.127 1.00 98.19 86 THR A C 1
ATOM 652 O O . THR A 1 86 ? -24.248 0.323 9.620 1.00 98.19 86 THR A O 1
ATOM 655 N N . CYS A 1 87 ? -22.029 0.278 9.887 1.00 98.19 87 CYS A N 1
ATOM 656 C CA . CYS A 1 87 ? -22.073 -0.035 11.326 1.00 98.19 87 CYS A CA 1
ATOM 657 C C . CYS A 1 87 ? -21.343 0.976 12.216 1.00 98.19 87 CYS A C 1
ATOM 659 O O . CYS A 1 87 ? -21.236 0.760 13.418 1.00 98.19 87 CYS A O 1
ATOM 661 N N . ARG A 1 88 ? -20.803 2.055 11.635 1.00 98.06 88 ARG A N 1
ATOM 662 C CA . ARG A 1 88 ? -20.063 3.135 12.315 1.00 98.06 88 ARG A CA 1
ATOM 663 C C . ARG A 1 88 ? -18.789 2.727 13.063 1.00 98.06 88 ARG A C 1
ATOM 665 O O . ARG A 1 88 ? -18.083 3.606 13.546 1.00 98.06 88 ARG A O 1
ATOM 672 N N . ALA A 1 89 ? -18.441 1.440 13.099 1.00 98.31 89 ALA A N 1
ATOM 673 C CA . ALA A 1 89 ? -17.143 0.979 13.581 1.00 98.31 89 ALA A CA 1
ATOM 674 C C . ALA A 1 89 ? -15.996 1.612 12.776 1.00 98.31 89 ALA A C 1
ATOM 676 O O . ALA A 1 89 ? -16.146 1.895 11.585 1.00 98.31 89 ALA A O 1
ATOM 677 N N . GLN A 1 90 ? -14.842 1.794 13.415 1.00 98.38 90 GLN A N 1
ATOM 678 C CA . GLN A 1 90 ? -13.635 2.289 12.754 1.00 98.38 90 GLN A CA 1
ATOM 679 C C . GLN A 1 90 ? -13.171 1.305 11.676 1.00 98.38 90 GLN A C 1
ATOM 681 O O . GLN A 1 90 ? -13.027 0.111 11.934 1.00 98.38 90 GLN A O 1
ATOM 686 N N . ALA A 1 91 ? -12.956 1.811 10.469 1.00 98.25 91 ALA A N 1
ATOM 687 C CA . ALA A 1 91 ? -12.462 1.078 9.321 1.00 98.25 91 ALA A CA 1
ATOM 688 C C . ALA A 1 91 ? -11.041 1.515 8.981 1.00 98.25 91 ALA A C 1
ATOM 690 O O . ALA A 1 91 ? -10.657 2.669 9.173 1.00 98.25 91 ALA A O 1
ATOM 691 N N . PHE A 1 92 ? -10.287 0.573 8.439 1.00 98.12 92 PHE A N 1
ATOM 692 C CA . PHE A 1 92 ? -8.877 0.705 8.111 1.00 98.12 92 PHE A CA 1
ATOM 693 C C . PHE A 1 92 ? -8.674 0.372 6.643 1.00 98.12 92 PHE A C 1
ATOM 695 O O . PHE A 1 92 ? -9.480 -0.348 6.054 1.00 98.12 92 PHE A O 1
ATOM 702 N N . VAL A 1 93 ? -7.600 0.870 6.047 1.00 97.06 93 VAL A N 1
ATOM 703 C CA . VAL A 1 93 ? -7.310 0.606 4.636 1.00 97.06 93 VAL A CA 1
ATOM 704 C C . VAL A 1 93 ? -6.975 -0.869 4.488 1.00 97.06 93 VAL A C 1
ATOM 706 O O . VAL A 1 93 ? -6.070 -1.363 5.152 1.00 97.06 93 VAL A O 1
ATOM 709 N N . LEU A 1 94 ? -7.704 -1.574 3.635 1.00 96.50 94 LEU A N 1
ATOM 710 C CA . LEU A 1 94 ? -7.458 -2.969 3.320 1.00 96.50 94 LEU A CA 1
ATOM 711 C C . LEU A 1 94 ? -6.477 -3.053 2.152 1.00 96.50 94 LEU A C 1
ATOM 713 O O . LEU A 1 94 ? -6.734 -2.527 1.074 1.00 96.50 94 LEU A O 1
ATOM 717 N N . GLN A 1 95 ? -5.371 -3.751 2.370 1.00 94.06 95 GLN A N 1
ATOM 718 C CA . GLN A 1 95 ? -4.387 -4.092 1.352 1.00 94.06 95 GLN A CA 1
ATOM 719 C C . GLN A 1 95 ? -4.223 -5.604 1.302 1.00 94.06 95 GLN A C 1
ATOM 721 O O . GLN A 1 95 ? -4.361 -6.292 2.316 1.00 94.06 95 GLN A O 1
ATOM 726 N N . VAL A 1 96 ? -3.898 -6.127 0.124 1.00 92.94 96 VAL A N 1
ATOM 727 C CA . VAL A 1 96 ? -3.607 -7.547 -0.049 1.00 92.94 96 VAL A CA 1
ATOM 728 C C . VAL A 1 96 ? -2.128 -7.705 -0.364 1.00 92.94 96 VAL A C 1
ATOM 730 O O . VAL A 1 96 ? -1.595 -7.135 -1.313 1.00 92.94 96 VAL A O 1
ATOM 733 N N . TYR A 1 97 ? -1.448 -8.483 0.461 1.00 94.19 97 TYR A N 1
ATOM 734 C CA . TYR A 1 97 ? -0.083 -8.924 0.222 1.00 94.19 97 TYR A CA 1
ATOM 735 C C . TYR A 1 97 ? -0.105 -10.371 -0.251 1.00 94.19 97 TYR A C 1
ATOM 737 O O . TYR A 1 97 ? -1.077 -11.081 -0.023 1.00 94.19 97 TYR A O 1
ATOM 745 N N . LYS A 1 98 ? 0.951 -10.830 -0.914 1.00 94.62 98 LYS A N 1
ATOM 746 C CA . LYS A 1 98 ? 1.104 -12.223 -1.333 1.00 94.62 98 LYS A CA 1
ATOM 747 C C . LYS A 1 98 ? 2.358 -12.819 -0.725 1.00 94.62 98 LYS A C 1
ATOM 749 O O . LYS A 1 98 ? 3.459 -12.316 -0.946 1.00 94.62 98 LYS A O 1
ATOM 754 N N . CYS A 1 99 ? 2.181 -13.915 -0.000 1.00 95.94 99 CYS A N 1
ATOM 755 C CA . CYS A 1 99 ? 3.240 -14.869 0.288 1.00 95.94 99 CYS A CA 1
ATOM 756 C C . CYS A 1 99 ? 3.371 -15.830 -0.903 1.00 95.94 99 CYS A C 1
ATOM 758 O O . CYS A 1 99 ? 2.361 -16.249 -1.475 1.00 95.94 99 CYS A O 1
ATOM 760 N N . ALA A 1 100 ? 4.599 -16.187 -1.280 1.00 94.88 100 ALA A N 1
ATOM 761 C CA . ALA A 1 100 ? 4.842 -17.123 -2.378 1.00 94.88 100 ALA A CA 1
ATOM 762 C C . ALA A 1 100 ? 4.228 -18.511 -2.112 1.00 94.88 100 ALA A C 1
ATOM 764 O O . ALA A 1 100 ? 3.688 -19.119 -3.031 1.00 94.88 100 ALA A O 1
ATOM 765 N N . GLU A 1 101 ? 4.263 -18.964 -0.857 1.00 96.56 101 GLU A N 1
ATOM 766 C CA . GLU A 1 101 ? 3.809 -20.299 -0.444 1.00 96.56 101 GLU A CA 1
ATOM 767 C C . GLU A 1 101 ? 2.347 -20.316 0.018 1.00 96.56 101 GLU A C 1
ATOM 769 O O . GLU A 1 101 ? 1.591 -21.217 -0.332 1.00 96.56 101 GLU A O 1
ATOM 774 N N . HIS A 1 102 ? 1.931 -19.302 0.783 1.00 96.38 102 HIS A N 1
ATOM 775 C CA . HIS A 1 102 ? 0.629 -19.283 1.467 1.00 96.38 102 HIS A CA 1
ATOM 776 C C . HIS A 1 102 ? -0.431 -18.424 0.761 1.00 96.38 102 HIS A C 1
ATOM 778 O O . HIS A 1 102 ? -1.567 -18.340 1.220 1.00 96.38 102 HIS A O 1
ATOM 784 N N . GLY A 1 103 ? -0.082 -17.779 -0.357 1.00 94.50 103 GLY A N 1
ATOM 785 C CA . GLY A 1 103 ? -1.024 -16.993 -1.151 1.00 94.50 103 GLY A CA 1
ATOM 786 C C . GLY A 1 103 ? -1.350 -15.616 -0.550 1.00 94.50 103 GLY A C 1
ATOM 787 O O . GLY A 1 103 ? -0.472 -14.984 0.050 1.00 94.50 103 GLY A O 1
ATOM 788 N N . PRO A 1 104 ? -2.563 -15.081 -0.792 1.00 95.06 104 PRO A N 1
ATOM 789 C CA . PRO A 1 104 ? -2.930 -13.730 -0.390 1.00 95.06 104 PRO A CA 1
ATOM 790 C C . PRO A 1 104 ? -3.149 -13.608 1.123 1.00 95.06 104 PRO A C 1
ATOM 792 O O . PRO A 1 104 ? -3.794 -14.445 1.748 1.00 95.06 104 PRO A O 1
ATOM 795 N N . VAL A 1 105 ? -2.666 -12.512 1.698 1.00 95.44 105 VAL A N 1
ATOM 796 C CA . VAL A 1 105 ? -2.778 -12.165 3.115 1.00 95.44 105 VAL A CA 1
ATOM 797 C C . VAL A 1 105 ? -3.340 -10.753 3.224 1.00 95.44 105 VAL A C 1
ATOM 799 O O . VAL A 1 105 ? -2.781 -9.804 2.669 1.00 95.44 105 VAL A O 1
ATOM 802 N N . ALA A 1 106 ? -4.453 -10.613 3.942 1.00 94.50 106 ALA A N 1
ATOM 803 C CA . ALA A 1 106 ? -5.058 -9.318 4.220 1.00 94.50 106 ALA A CA 1
ATOM 804 C C . ALA A 1 106 ? -4.229 -8.543 5.253 1.00 94.50 106 ALA A C 1
ATOM 806 O O . ALA A 1 106 ? -3.890 -9.058 6.324 1.00 94.50 106 ALA A O 1
ATOM 807 N N . VAL A 1 107 ? -3.937 -7.288 4.930 1.00 96.12 107 VAL A N 1
ATOM 808 C CA . VAL A 1 107 ? -3.232 -6.347 5.793 1.00 96.12 107 VAL A CA 1
ATOM 809 C C . VAL A 1 107 ? -4.089 -5.099 5.933 1.00 96.12 107 VAL A C 1
ATOM 811 O O . VAL A 1 107 ? -4.472 -4.486 4.939 1.00 96.12 107 VAL A O 1
ATOM 814 N N . LEU A 1 108 ? -4.398 -4.722 7.169 1.00 97.56 108 LEU A N 1
ATOM 815 C CA . LEU A 1 108 ? -5.071 -3.463 7.468 1.00 97.56 108 LEU A CA 1
ATOM 816 C C . LEU A 1 108 ? -4.028 -2.384 7.751 1.00 97.56 108 LEU A C 1
ATOM 818 O O . LEU A 1 108 ? -3.062 -2.645 8.461 1.00 97.56 108 LEU A O 1
ATOM 822 N N . GLY A 1 109 ? -4.224 -1.180 7.226 1.00 96.88 109 GLY A N 1
ATOM 823 C CA . GLY A 1 109 ? -3.332 -0.037 7.396 1.00 96.88 109 GLY A CA 1
ATOM 824 C C . GLY A 1 109 ? -4.037 1.183 7.983 1.00 96.88 109 GLY A C 1
ATOM 825 O O . GLY A 1 109 ? -5.216 1.426 7.725 1.00 96.88 109 GLY A O 1
ATOM 826 N N . VAL A 1 110 ? -3.290 1.971 8.755 1.00 97.31 110 VAL A N 1
ATOM 827 C CA . VAL A 1 110 ? -3.675 3.316 9.204 1.00 97.31 110 VAL A CA 1
ATOM 828 C C . VAL A 1 110 ? -2.713 4.311 8.574 1.00 97.31 110 VAL A C 1
ATOM 830 O O . VAL A 1 110 ? -1.499 4.213 8.785 1.00 97.31 110 VAL A O 1
ATOM 833 N N . PHE A 1 111 ? -3.251 5.279 7.836 1.00 96.56 111 PHE A N 1
ATOM 834 C CA . PHE A 1 111 ? -2.459 6.415 7.384 1.00 96.56 111 PHE A CA 1
ATOM 835 C C . PHE A 1 111 ? -2.266 7.424 8.514 1.00 96.56 111 PHE A C 1
ATOM 837 O O . PHE A 1 111 ? -3.183 7.699 9.286 1.00 96.56 111 PHE A O 1
ATOM 844 N N . GLY A 1 112 ? -1.077 8.002 8.586 1.00 95.88 112 GLY A N 1
ATOM 845 C CA . GLY A 1 112 ? -0.805 9.244 9.296 1.00 95.88 112 GLY A CA 1
ATOM 846 C C . GLY A 1 112 ? -0.254 10.279 8.324 1.00 95.88 112 GLY A C 1
ATOM 847 O O . GLY A 1 112 ? -0.227 10.049 7.115 1.00 95.88 112 GLY A O 1
ATOM 848 N N . ARG A 1 113 ? 0.178 11.422 8.855 1.00 95.19 113 ARG A N 1
ATOM 849 C CA . ARG A 1 113 ? 0.933 12.415 8.088 1.00 95.19 113 ARG A CA 1
ATOM 850 C C . ARG A 1 113 ? 2.392 12.388 8.523 1.00 95.19 113 ARG A C 1
ATOM 852 O O . ARG A 1 113 ? 2.662 12.343 9.724 1.00 95.19 113 ARG A O 1
ATOM 859 N N . ASP A 1 114 ? 3.299 12.408 7.554 1.00 93.69 114 ASP A N 1
ATOM 860 C CA . ASP A 1 114 ? 4.732 12.556 7.803 1.00 93.69 114 ASP A CA 1
ATOM 861 C C . ASP A 1 114 ? 5.078 14.000 8.229 1.00 93.69 114 ASP A C 1
ATOM 863 O O . ASP A 1 114 ? 4.213 14.878 8.322 1.00 93.69 114 ASP A O 1
ATOM 867 N N . SER A 1 115 ? 6.362 14.277 8.474 1.00 95.12 115 SER A N 1
ATOM 868 C CA . SER A 1 115 ? 6.834 15.624 8.834 1.00 95.12 115 SER A CA 1
ATOM 869 C C . SER A 1 115 ? 6.633 16.676 7.735 1.00 95.12 115 SER A C 1
ATOM 871 O O . SER A 1 115 ? 6.671 17.870 8.025 1.00 95.12 115 SER A O 1
ATOM 873 N N . ALA A 1 116 ? 6.401 16.254 6.491 1.00 94.06 116 ALA A N 1
ATOM 874 C CA . ALA A 1 116 ? 6.075 17.113 5.358 1.00 94.06 116 ALA A CA 1
ATOM 875 C C . ALA A 1 116 ? 4.554 17.227 5.122 1.00 94.06 116 ALA A C 1
ATOM 877 O O . ALA A 1 116 ? 4.130 17.840 4.144 1.00 94.06 116 ALA A O 1
ATOM 878 N N . GLY A 1 117 ? 3.724 16.645 5.995 1.00 94.00 117 GLY A N 1
ATOM 879 C CA . GLY A 1 117 ? 2.268 16.667 5.891 1.00 94.00 117 GLY A CA 1
ATOM 880 C C . GLY A 1 117 ? 1.680 15.668 4.890 1.00 94.00 117 GLY A C 1
ATOM 881 O O . GLY A 1 117 ? 0.462 15.669 4.701 1.00 94.00 117 GLY A O 1
ATOM 882 N N . ARG A 1 118 ? 2.490 14.808 4.267 1.00 92.81 118 ARG A N 1
ATOM 883 C CA . ARG A 1 118 ? 2.048 13.829 3.260 1.00 92.81 118 ARG A CA 1
ATOM 884 C C . ARG A 1 118 ? 1.459 12.599 3.933 1.00 92.81 118 ARG A C 1
ATOM 886 O O . ARG A 1 118 ? 1.964 12.171 4.970 1.00 92.81 118 ARG A O 1
ATOM 893 N N . LEU A 1 119 ? 0.421 12.011 3.338 1.00 94.50 119 LEU A N 1
ATOM 894 C CA . LEU A 1 119 ? -0.106 10.738 3.826 1.00 94.50 119 LEU A CA 1
ATOM 895 C C . LEU A 1 119 ? 0.919 9.607 3.661 1.00 94.50 119 LEU A C 1
ATOM 897 O O . LEU A 1 119 ? 1.434 9.361 2.571 1.00 94.50 119 LEU A O 1
ATOM 901 N N . GLU A 1 120 ? 1.157 8.875 4.744 1.00 94.38 120 GLU A N 1
ATOM 902 C CA . GLU A 1 120 ? 1.986 7.669 4.773 1.00 94.38 120 GLU A CA 1
ATOM 903 C C . GLU A 1 120 ? 1.342 6.604 5.664 1.00 94.38 120 GLU A C 1
ATOM 905 O O . GLU A 1 120 ? 0.654 6.924 6.636 1.00 94.38 120 GLU A O 1
ATOM 910 N N . ILE A 1 121 ? 1.529 5.323 5.345 1.00 94.69 121 ILE A N 1
ATOM 911 C CA . ILE A 1 121 ? 1.067 4.249 6.233 1.00 94.69 121 ILE A CA 1
ATOM 912 C C . ILE A 1 121 ? 1.972 4.269 7.462 1.00 94.69 121 ILE A C 1
ATOM 914 O O . ILE A 1 121 ? 3.172 4.061 7.327 1.00 94.69 121 ILE A O 1
ATOM 918 N N . GLN A 1 122 ? 1.410 4.481 8.651 1.00 96.81 122 GLN A N 1
ATOM 919 C CA . GLN A 1 122 ? 2.190 4.519 9.895 1.00 96.81 122 GLN A CA 1
ATOM 920 C C . GLN A 1 122 ? 2.113 3.220 10.681 1.00 96.81 122 GLN A C 1
ATOM 922 O O . GLN A 1 122 ? 3.067 2.833 11.357 1.00 96.81 122 GLN A O 1
ATOM 927 N N . ARG A 1 123 ? 0.969 2.538 10.614 1.00 97.56 123 ARG A N 1
ATOM 928 C CA . ARG A 1 123 ? 0.744 1.280 11.323 1.00 97.56 123 ARG A CA 1
ATOM 929 C C . ARG A 1 123 ? 0.011 0.302 10.437 1.00 97.56 123 ARG A C 1
ATOM 931 O O . ARG A 1 123 ? -0.848 0.699 9.649 1.00 97.56 123 ARG A O 1
ATOM 938 N N . ILE A 1 124 ? 0.321 -0.971 10.625 1.00 97.50 124 ILE A N 1
ATOM 939 C CA . ILE A 1 124 ? -0.351 -2.067 9.944 1.00 97.50 124 ILE A CA 1
ATOM 940 C C . ILE A 1 124 ? -0.756 -3.176 10.915 1.00 97.50 124 ILE A C 1
ATOM 942 O O . ILE A 1 124 ? -0.183 -3.317 11.997 1.00 97.50 124 ILE A O 1
ATOM 946 N N . LYS A 1 125 ? -1.730 -3.980 10.503 1.00 97.31 125 LYS A N 1
ATOM 947 C CA . LYS A 1 125 ? -2.180 -5.196 11.172 1.00 97.31 125 LYS A CA 1
ATOM 948 C C . LYS A 1 125 ? -2.239 -6.321 10.143 1.00 97.31 125 LYS A C 1
ATOM 950 O O . LYS A 1 125 ? -2.945 -6.191 9.146 1.00 97.31 125 LYS A O 1
ATOM 955 N N . ILE A 1 126 ? -1.493 -7.401 10.363 1.00 96.38 126 ILE A N 1
ATOM 956 C CA . ILE A 1 126 ? -1.459 -8.563 9.462 1.00 96.38 126 ILE A CA 1
ATOM 957 C C . ILE A 1 126 ? -2.368 -9.638 10.049 1.00 96.38 126 ILE A C 1
ATOM 959 O O . ILE A 1 126 ? -2.074 -10.160 11.124 1.00 96.38 126 ILE A O 1
ATOM 963 N N . ALA A 1 127 ? -3.462 -9.965 9.358 1.00 90.56 127 ALA A N 1
ATOM 964 C CA . ALA A 1 127 ? -4.483 -10.878 9.878 1.00 90.56 127 ALA A CA 1
ATOM 965 C C . ALA A 1 127 ? -4.900 -10.506 11.326 1.00 90.56 127 ALA A C 1
ATOM 967 O O . ALA A 1 127 ? -5.255 -9.355 11.601 1.00 90.56 127 ALA A O 1
ATOM 968 N N . ASP A 1 128 ? -4.810 -11.454 12.261 1.00 89.88 128 ASP A N 1
ATOM 969 C CA . ASP A 1 128 ? -5.172 -11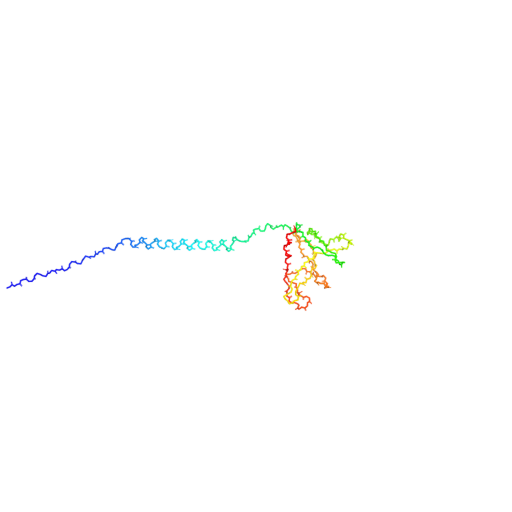.263 13.670 1.00 89.88 128 ASP A CA 1
ATOM 970 C C . ASP A 1 128 ? -4.017 -10.796 14.569 1.00 89.88 128 ASP A C 1
ATOM 972 O O . ASP A 1 128 ? -4.197 -10.646 15.778 1.00 89.88 128 ASP A O 1
ATOM 976 N N . GLN A 1 129 ? -2.837 -10.515 14.008 1.00 93.94 129 GLN A N 1
ATOM 977 C CA . GLN A 1 129 ? -1.693 -10.038 14.788 1.00 93.94 129 GLN A CA 1
ATOM 978 C C . GLN A 1 129 ? -1.951 -8.646 15.396 1.00 93.94 129 GLN A C 1
ATOM 980 O O . GLN A 1 129 ? -2.795 -7.897 14.903 1.00 93.94 129 GLN A O 1
ATOM 985 N N . PRO A 1 130 ? -1.228 -8.246 16.456 1.00 96.69 130 PRO A N 1
ATOM 986 C CA . PRO A 1 130 ? -1.284 -6.882 16.971 1.00 96.69 130 PRO A CA 1
ATOM 987 C C . PRO A 1 130 ? -0.864 -5.830 15.933 1.00 96.69 130 PRO A C 1
ATOM 989 O O . PRO A 1 130 ? -0.108 -6.102 15.002 1.00 96.69 130 PRO A O 1
ATOM 992 N N . TRP A 1 131 ? -1.323 -4.593 16.126 1.00 97.00 131 TRP A N 1
ATOM 993 C CA . TRP A 1 131 ? -0.885 -3.454 15.318 1.00 97.00 131 TRP A CA 1
ATOM 994 C C . TRP A 1 131 ? 0.604 -3.160 15.521 1.00 97.00 131 TRP A C 1
ATOM 996 O O . TRP A 1 131 ? 1.021 -2.872 16.644 1.00 97.00 131 TRP A O 1
ATOM 1006 N N . GLN A 1 132 ? 1.364 -3.090 14.432 1.00 96.69 132 GLN A N 1
ATOM 1007 C CA . GLN A 1 132 ? 2.801 -2.798 14.426 1.00 96.69 132 GLN A CA 1
ATOM 1008 C C . GLN A 1 132 ? 3.133 -1.574 13.556 1.00 96.69 132 GLN A C 1
ATOM 1010 O O . GLN A 1 132 ? 2.322 -1.209 12.698 1.00 96.69 132 GLN A O 1
ATOM 1015 N N . PRO A 1 133 ? 4.287 -0.908 13.767 1.00 97.00 133 PRO A N 1
ATOM 1016 C CA . PRO A 1 133 ? 4.751 0.154 12.880 1.00 97.00 133 PRO A CA 1
ATOM 1017 C C . PRO A 1 133 ? 4.865 -0.334 11.435 1.00 97.00 133 PRO A C 1
ATOM 1019 O O . PRO A 1 133 ? 5.250 -1.477 11.181 1.00 97.00 133 PRO A O 1
ATOM 1022 N N . ALA A 1 134 ? 4.535 0.534 10.485 1.00 94.31 134 ALA A N 1
ATOM 1023 C CA . ALA A 1 134 ? 4.744 0.247 9.077 1.00 94.31 134 ALA A CA 1
ATOM 1024 C C . ALA A 1 134 ? 6.245 0.142 8.773 1.00 94.31 134 ALA A C 1
ATOM 1026 O O . ALA A 1 134 ? 7.067 0.898 9.292 1.00 94.31 134 ALA A O 1
ATOM 1027 N N . GLY A 1 135 ? 6.601 -0.813 7.922 1.00 91.38 135 GLY A N 1
ATOM 1028 C CA . GLY A 1 135 ? 7.978 -1.118 7.559 1.00 91.38 135 GLY A CA 1
ATOM 1029 C C . GLY A 1 135 ? 8.108 -1.367 6.063 1.00 91.38 135 GLY A C 1
ATOM 1030 O O . GLY A 1 135 ? 7.141 -1.309 5.309 1.00 91.38 135 GLY A O 1
ATOM 1031 N N . ARG A 1 136 ? 9.328 -1.668 5.612 1.00 87.62 136 ARG A N 1
ATOM 1032 C CA . ARG A 1 136 ? 9.590 -1.962 4.190 1.00 87.62 136 ARG A CA 1
ATOM 1033 C C . ARG A 1 136 ? 9.224 -3.388 3.781 1.00 87.62 136 ARG A C 1
ATOM 1035 O O . ARG A 1 136 ? 9.117 -3.666 2.592 1.00 87.62 136 ARG A O 1
ATOM 1042 N N . ARG A 1 137 ? 9.120 -4.303 4.746 1.00 89.81 137 ARG A N 1
ATOM 1043 C CA . ARG A 1 137 ? 8.853 -5.727 4.525 1.00 89.81 137 ARG A CA 1
ATOM 1044 C C . ARG A 1 137 ? 7.904 -6.222 5.598 1.00 89.81 137 ARG A C 1
ATOM 1046 O O . ARG A 1 137 ? 8.083 -5.893 6.768 1.00 89.81 137 ARG A O 1
ATOM 1053 N N . TYR A 1 138 ? 6.943 -7.032 5.182 1.00 92.69 138 TYR A N 1
ATOM 1054 C CA . TYR A 1 138 ? 5.970 -7.642 6.072 1.00 92.69 138 TYR A CA 1
ATOM 1055 C C . TYR A 1 138 ? 6.105 -9.162 5.974 1.00 92.69 138 TYR A C 1
ATOM 1057 O O . TYR A 1 138 ? 5.948 -9.695 4.871 1.00 92.69 138 TYR A O 1
ATOM 1065 N N . PRO A 1 139 ? 6.456 -9.853 7.071 1.00 94.62 139 PRO A N 1
ATOM 1066 C CA . PRO A 1 139 ? 6.617 -11.300 7.058 1.00 94.62 139 PRO A CA 1
ATOM 1067 C C . PRO A 1 139 ? 5.254 -11.990 6.957 1.00 94.62 139 PRO A C 1
ATOM 1069 O O . PRO A 1 139 ? 4.257 -11.520 7.512 1.00 94.62 139 PRO A O 1
ATOM 1072 N N . CYS A 1 140 ? 5.207 -13.118 6.253 1.00 95.44 140 CYS A N 1
ATOM 1073 C CA . CYS A 1 140 ? 4.038 -13.985 6.232 1.00 95.44 140 CYS A CA 1
ATOM 1074 C C . CYS A 1 140 ? 3.745 -14.488 7.655 1.00 95.44 140 CYS A C 1
ATOM 1076 O O . CYS A 1 140 ? 4.660 -14.984 8.313 1.00 95.44 140 CYS A O 1
ATOM 1078 N N . PRO A 1 141 ? 2.490 -14.443 8.137 1.00 95.50 141 PRO A N 1
ATOM 1079 C CA . PRO A 1 141 ? 2.168 -14.920 9.480 1.00 95.50 141 PRO A CA 1
ATOM 1080 C C . PRO A 1 141 ? 2.379 -16.433 9.657 1.00 95.50 141 PRO A C 1
ATOM 1082 O O . PRO A 1 141 ? 2.438 -16.889 10.794 1.00 95.50 141 PRO A O 1
ATOM 1085 N N . VAL A 1 142 ? 2.506 -17.197 8.561 1.00 96.44 142 VAL A N 1
ATOM 1086 C CA . VAL A 1 142 ? 2.693 -18.657 8.582 1.00 96.44 142 VAL A CA 1
ATOM 1087 C C . VAL A 1 142 ? 4.174 -19.040 8.500 1.00 96.44 142 VAL A C 1
ATOM 1089 O O . VAL A 1 142 ? 4.690 -19.627 9.445 1.00 96.44 142 VAL A O 1
ATOM 1092 N N . CYS A 1 143 ? 4.882 -18.682 7.420 1.00 96.38 143 CYS A N 1
ATOM 1093 C CA . CYS A 1 143 ? 6.289 -19.074 7.222 1.00 96.38 143 CYS A CA 1
ATOM 1094 C C . CYS A 1 143 ? 7.329 -17.977 7.472 1.00 96.38 143 CYS A C 1
ATOM 1096 O O . CYS A 1 143 ? 8.513 -18.232 7.303 1.00 96.38 143 CYS A O 1
ATOM 1098 N N . GLN A 1 144 ? 6.924 -16.765 7.862 1.00 96.38 144 GLN A N 1
ATOM 1099 C CA . GLN A 1 144 ? 7.812 -15.610 8.091 1.00 96.38 144 GLN A CA 1
ATOM 1100 C C . GLN A 1 144 ? 8.566 -15.075 6.856 1.00 96.38 144 GLN A C 1
ATOM 1102 O O . GLN A 1 144 ? 9.183 -14.013 6.942 1.00 96.38 144 GLN A O 1
ATOM 1107 N N . GLU A 1 145 ? 8.456 -15.721 5.693 1.00 95.94 145 GLU A N 1
ATOM 1108 C CA . GLU A 1 145 ? 9.000 -15.212 4.429 1.00 95.94 145 GLU A CA 1
ATOM 1109 C C . GLU A 1 145 ? 8.400 -13.843 4.054 1.00 95.94 145 GLU A C 1
ATOM 1111 O O . GLU A 1 145 ? 7.224 -13.572 4.343 1.00 95.94 145 GLU A O 1
ATOM 1116 N N . PRO A 1 146 ? 9.170 -12.949 3.405 1.00 93.19 146 PRO A N 1
ATOM 1117 C CA . PRO A 1 146 ? 8.706 -11.614 3.066 1.00 93.19 146 PRO A CA 1
ATOM 1118 C C . PRO A 1 146 ? 7.573 -11.673 2.039 1.00 93.19 146 PRO A C 1
ATOM 1120 O O . PRO A 1 146 ? 7.679 -12.312 0.993 1.00 93.19 146 PRO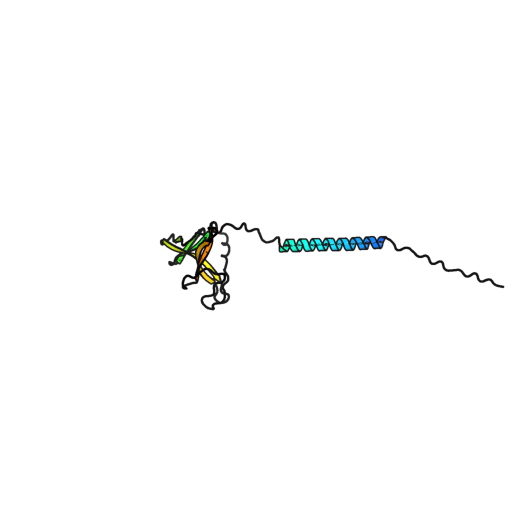 A O 1
ATOM 1123 N N . MET A 1 147 ? 6.489 -10.952 2.316 1.00 94.88 147 MET A N 1
ATOM 1124 C CA . MET A 1 147 ? 5.372 -10.826 1.387 1.00 94.88 147 MET A CA 1
ATOM 1125 C C . MET A 1 147 ? 5.574 -9.666 0.410 1.00 94.88 147 MET A C 1
ATOM 1127 O O . MET A 1 147 ? 6.183 -8.645 0.737 1.00 94.88 147 MET A O 1
ATOM 1131 N N . ILE A 1 148 ? 4.991 -9.800 -0.781 1.00 91.25 148 ILE A N 1
ATOM 1132 C CA . ILE A 1 148 ? 4.991 -8.768 -1.823 1.00 91.25 148 ILE A CA 1
ATOM 1133 C C . ILE A 1 148 ? 3.622 -8.095 -1.839 1.00 91.25 148 ILE A C 1
ATOM 1135 O O . ILE A 1 148 ? 2.598 -8.775 -1.803 1.00 91.25 148 ILE A O 1
ATOM 1139 N N . TRP A 1 149 ? 3.589 -6.764 -1.887 1.00 85.25 149 TRP A N 1
ATOM 1140 C CA . TRP A 1 149 ? 2.332 -6.036 -2.037 1.00 85.25 149 TRP A CA 1
ATOM 1141 C C . TRP A 1 149 ? 1.709 -6.358 -3.397 1.00 85.25 149 TRP A C 1
ATOM 1143 O O . TRP A 1 149 ? 2.330 -6.118 -4.435 1.00 85.25 149 TRP A O 1
ATOM 1153 N N . LE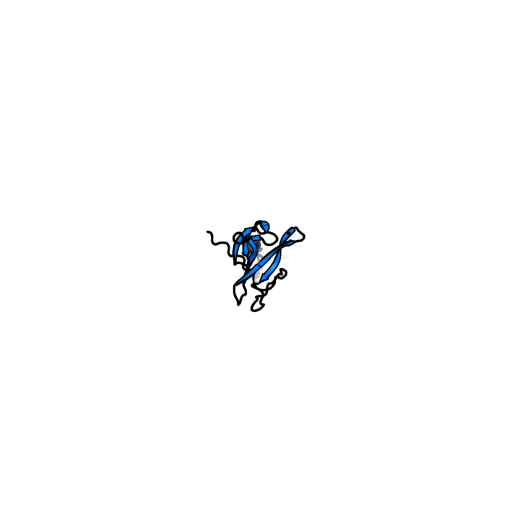U A 1 150 ? 0.489 -6.895 -3.396 1.00 80.06 150 LEU A N 1
ATOM 1154 C CA . LEU A 1 150 ? -0.312 -6.947 -4.605 1.00 80.06 150 LEU A CA 1
ATOM 1155 C C . LEU A 1 150 ? -0.996 -5.592 -4.714 1.00 80.06 150 LEU A C 1
ATOM 1157 O O . LEU A 1 150 ? -1.914 -5.284 -3.955 1.00 80.06 150 LEU A O 1
ATOM 1161 N N . ARG A 1 151 ? -0.529 -4.762 -5.647 1.00 74.56 151 ARG A N 1
ATOM 1162 C CA . ARG A 1 151 ? -1.335 -3.623 -6.081 1.00 74.56 151 ARG A CA 1
ATOM 1163 C C . ARG A 1 151 ? -2.660 -4.208 -6.571 1.00 74.56 151 ARG A C 1
ATOM 1165 O O . ARG A 1 151 ? -2.619 -5.189 -7.319 1.00 74.56 151 ARG A O 1
ATOM 1172 N N . ASP A 1 152 ? -3.786 -3.661 -6.105 1.00 63.00 152 ASP A N 1
ATOM 1173 C CA . ASP A 1 152 ? -5.100 -4.107 -6.570 1.00 63.00 152 ASP A CA 1
ATOM 1174 C C . ASP A 1 152 ? -5.043 -4.202 -8.101 1.00 63.00 152 ASP A C 1
ATOM 1176 O O . ASP A 1 152 ? -4.539 -3.261 -8.738 1.00 63.00 152 ASP A O 1
ATOM 1180 N N . PRO A 1 153 ? -5.463 -5.331 -8.707 1.00 50.47 153 PRO A N 1
ATOM 1181 C CA . PRO A 1 153 ? -5.639 -5.342 -10.146 1.00 50.47 153 PRO A CA 1
ATOM 1182 C C . PRO A 1 153 ? -6.550 -4.160 -10.468 1.00 50.47 153 PRO A C 1
ATOM 1184 O O . PRO A 1 153 ? -7.520 -3.920 -9.740 1.00 50.47 153 PRO A O 1
ATOM 1187 N N . ALA A 1 154 ? -6.192 -3.383 -11.497 1.00 51.62 154 ALA A N 1
ATOM 1188 C CA . ALA A 1 154 ? -7.063 -2.316 -11.973 1.00 51.62 154 ALA A CA 1
ATOM 1189 C C . ALA A 1 154 ? -8.489 -2.884 -12.058 1.00 51.62 154 ALA A C 1
ATOM 1191 O O . ALA A 1 154 ? -8.622 -4.041 -12.479 1.00 51.62 154 ALA A O 1
ATOM 1192 N N . PRO A 1 155 ? -9.516 -2.158 -11.571 1.00 52.38 155 PRO A N 1
ATOM 1193 C CA . PRO A 1 155 ? -10.881 -2.652 -11.669 1.00 52.38 155 PRO A CA 1
ATOM 1194 C C . PRO A 1 155 ? -11.094 -3.076 -13.120 1.00 52.38 155 PRO A C 1
ATOM 1196 O O . PRO A 1 155 ? -10.815 -2.289 -14.019 1.00 52.38 155 PRO A O 1
ATOM 1199 N N . ALA A 1 156 ? -11.459 -4.344 -13.338 1.00 46.94 156 ALA A N 1
ATOM 1200 C CA . ALA A 1 156 ? -11.892 -4.778 -14.655 1.00 46.94 156 ALA A CA 1
ATOM 1201 C C . ALA A 1 156 ? -13.053 -3.856 -15.012 1.00 46.94 156 ALA A C 1
ATOM 1203 O O . ALA A 1 156 ? -13.993 -3.779 -14.224 1.00 46.94 156 ALA A O 1
ATOM 1204 N N . ASP A 1 157 ? -12.884 -3.088 -16.084 1.00 52.97 157 ASP A N 1
ATOM 1205 C CA . ASP A 1 157 ? -13.776 -2.008 -16.488 1.00 52.97 157 ASP A CA 1
ATOM 1206 C C . ASP A 1 157 ? -15.246 -2.456 -16.328 1.00 52.97 157 ASP A C 1
ATOM 1208 O O . ASP A 1 157 ? -15.671 -3.416 -16.975 1.00 52.97 157 ASP A O 1
ATOM 1212 N N . GLU A 1 158 ? -15.969 -1.829 -15.390 1.00 40.47 158 GLU A N 1
ATOM 1213 C CA . GLU A 1 158 ? -17.420 -2.004 -15.186 1.00 40.47 158 GLU A CA 1
ATOM 1214 C C . GLU A 1 158 ? -18.211 -1.185 -16.210 1.00 40.47 158 GLU A C 1
ATOM 1216 O O . GLU A 1 158 ? -17.835 -0.012 -16.450 1.00 40.47 158 GLU A O 1
#

pLDDT: mean 85.13, std 15.93, range [40.47, 98.44]

Secondary structure (DSSP, 8-state):
-------------PPPPTHHHHHHHHHHHHHHHHHHHHHHHHHHHHHTTS-------GGG-EEEEE-TT--EEEEE--SSPEEPTTT--EEEEEEEEEETTTEEEEEEEEEEE-TTS-EEEEEEEETTSPPEE--S-EE-TTT-PEEEEEPPP-----